Protein AF-A0A7D5YUT7-F1 (afdb_monomer_lite)

Structure (mmCIF, N/CA/C/O backbone):
data_AF-A0A7D5YUT7-F1
#
_entry.id   AF-A0A7D5YUT7-F1
#
loop_
_atom_site.group_PDB
_atom_site.id
_atom_site.type_symbol
_atom_site.label_atom_id
_atom_site.label_alt_id
_atom_site.label_comp_id
_atom_site.label_asym_id
_atom_site.label_entity_id
_atom_site.label_seq_id
_atom_site.pdbx_PDB_ins_code
_atom_site.Cartn_x
_atom_site.Cartn_y
_atom_site.Cartn_z
_atom_site.occupancy
_atom_site.B_iso_or_equiv
_atom_site.auth_seq_id
_atom_site.auth_comp_id
_atom_site.auth_asym_id
_atom_site.auth_atom_id
_atom_site.pdbx_PDB_model_num
ATOM 1 N N . MET A 1 1 ? -16.569 -18.527 5.914 1.00 38.50 1 MET A N 1
ATOM 2 C CA . MET A 1 1 ? -15.263 -18.006 6.367 1.00 38.50 1 MET A CA 1
ATOM 3 C C . MET A 1 1 ? -15.428 -16.494 6.469 1.00 38.50 1 MET A C 1
ATOM 5 O O . MET A 1 1 ? -15.860 -15.906 5.488 1.00 38.50 1 MET A O 1
ATOM 9 N N . GLY A 1 2 ? -15.298 -15.906 7.661 1.00 54.12 2 GLY A N 1
ATOM 10 C CA . GLY A 1 2 ? -15.559 -14.476 7.893 1.00 54.12 2 GLY A CA 1
ATOM 11 C C . GLY A 1 2 ? -14.287 -13.642 7.748 1.00 54.12 2 GLY A C 1
ATOM 12 O O . GLY A 1 2 ? -13.207 -14.132 8.063 1.00 54.12 2 GLY A O 1
ATOM 13 N N . TRP A 1 3 ? -14.412 -12.409 7.263 1.00 53.22 3 TRP A N 1
ATOM 14 C CA . TRP A 1 3 ? -13.295 -11.470 7.130 1.00 53.22 3 TRP A CA 1
ATOM 15 C C . TRP A 1 3 ? -12.885 -10.893 8.495 1.00 53.22 3 TRP A C 1
ATOM 17 O O . TRP A 1 3 ? -13.767 -10.673 9.334 1.00 53.22 3 TRP A O 1
ATOM 27 N N . PRO A 1 4 ? -11.588 -10.613 8.736 1.00 62.06 4 PRO A N 1
ATOM 28 C CA . PRO A 1 4 ? -11.167 -9.897 9.934 1.00 62.06 4 PRO A CA 1
ATOM 29 C C . PRO A 1 4 ? -11.820 -8.511 9.952 1.00 62.06 4 PRO A C 1
ATOM 31 O O . PRO A 1 4 ? -11.606 -7.678 9.074 1.00 62.06 4 PRO A O 1
ATOM 34 N N . THR A 1 5 ? -12.671 -8.274 10.945 1.00 66.06 5 THR A N 1
ATOM 35 C CA . THR A 1 5 ? -13.385 -7.009 11.110 1.00 66.06 5 THR A CA 1
ATOM 36 C C . THR A 1 5 ? -12.521 -5.989 11.836 1.00 66.06 5 THR A C 1
ATOM 38 O O . THR A 1 5 ? -11.823 -6.314 12.799 1.00 66.06 5 THR A O 1
ATOM 41 N N . CYS A 1 6 ? -12.600 -4.732 11.394 1.00 68.38 6 CYS A N 1
ATOM 42 C CA . CYS A 1 6 ? -11.972 -3.611 12.084 1.00 68.38 6 CYS A CA 1
ATOM 43 C C . CYS A 1 6 ? -12.506 -3.517 13.524 1.00 68.38 6 CYS A C 1
ATOM 45 O O . CYS A 1 6 ? -13.715 -3.416 13.752 1.00 68.38 6 CYS A O 1
ATOM 47 N N . LYS A 1 7 ? -11.606 -3.571 14.509 1.00 74.69 7 LYS A N 1
ATOM 48 C CA . LYS A 1 7 ? -11.944 -3.601 15.937 1.00 74.69 7 LYS A CA 1
ATOM 49 C C . LYS A 1 7 ? -11.850 -2.199 16.526 1.00 74.69 7 LYS A C 1
ATOM 51 O O . LYS A 1 7 ? -10.800 -1.560 16.437 1.00 74.69 7 LYS A O 1
ATOM 56 N N . ARG A 1 8 ? -12.922 -1.737 17.181 1.00 72.44 8 ARG A N 1
ATOM 57 C CA . ARG A 1 8 ? -12.898 -0.493 17.970 1.00 72.44 8 ARG A CA 1
ATOM 58 C C . ARG A 1 8 ? -11.862 -0.574 19.090 1.00 72.44 8 ARG A C 1
ATOM 60 O O . ARG A 1 8 ? -11.574 -1.654 19.613 1.00 72.44 8 ARG A O 1
ATOM 67 N N . ASN A 1 9 ? -11.316 0.578 19.466 1.00 65.50 9 ASN A N 1
ATOM 68 C CA . ASN A 1 9 ? -10.295 0.685 20.496 1.00 65.50 9 ASN A CA 1
ATOM 69 C C . ASN A 1 9 ? -10.853 0.264 21.870 1.00 65.50 9 ASN A C 1
ATOM 71 O O . ASN A 1 9 ? -11.533 1.027 22.546 1.00 65.50 9 ASN A O 1
ATOM 75 N N . SER A 1 10 ? -10.560 -0.974 22.270 1.00 63.97 10 SER A N 1
ATOM 76 C CA . SER A 1 10 ? -10.904 -1.563 23.574 1.00 63.97 10 SER A CA 1
ATOM 77 C C . SER A 1 10 ? -9.686 -1.678 24.507 1.00 63.97 10 SER A C 1
ATOM 79 O O . SER A 1 10 ? -9.720 -2.394 25.505 1.00 63.97 10 SER A O 1
ATOM 81 N N . GLY A 1 11 ? -8.568 -1.028 24.158 1.00 60.59 11 GLY A N 1
ATOM 82 C CA . GLY A 1 11 ? -7.303 -1.083 24.901 1.00 60.59 11 GLY A CA 1
ATOM 83 C C . GLY A 1 11 ? -6.444 -2.334 24.658 1.00 60.59 11 GLY A C 1
ATOM 84 O O . GLY A 1 11 ? -5.253 -2.298 24.952 1.00 60.59 11 GLY A O 1
ATOM 85 N N . LYS A 1 12 ? -6.991 -3.416 24.075 1.00 63.84 12 LYS A N 1
ATOM 86 C CA . LYS A 1 12 ? -6.264 -4.689 23.852 1.00 63.84 12 LYS A CA 1
ATOM 87 C C . LYS A 1 12 ? -5.927 -5.014 22.393 1.00 63.84 12 LYS A C 1
ATOM 89 O O . LYS A 1 12 ? -5.068 -5.856 22.156 1.00 63.84 12 LYS A O 1
ATOM 94 N N . THR A 1 13 ? -6.570 -4.377 21.414 1.00 68.19 13 THR A N 1
ATOM 95 C CA . THR A 1 13 ? -6.445 -4.754 19.995 1.00 68.19 13 THR A CA 1
ATOM 96 C C . THR A 1 13 ? -6.023 -3.585 19.115 1.00 68.19 13 THR A C 1
ATOM 98 O O . THR A 1 13 ? -6.607 -2.506 19.189 1.00 68.19 13 THR A O 1
ATOM 101 N N . VAL A 1 14 ? -5.028 -3.823 18.260 1.00 85.56 14 VAL A N 1
ATOM 102 C CA . VAL A 1 14 ? -4.537 -2.886 17.239 1.00 85.56 14 VAL A CA 1
ATOM 103 C C . VAL A 1 14 ? -4.926 -3.434 15.883 1.00 85.56 14 VAL A C 1
ATOM 105 O O . VAL A 1 14 ? -4.625 -4.592 15.603 1.00 85.56 14 VAL A O 1
ATOM 108 N N . ASN A 1 15 ? -5.566 -2.621 15.051 1.00 89.00 15 ASN A N 1
ATOM 109 C CA . ASN A 1 15 ? -5.784 -2.983 13.659 1.00 89.00 15 ASN A CA 1
ATOM 110 C C . ASN A 1 15 ? -4.494 -2.722 12.892 1.00 89.00 15 ASN A C 1
ATOM 112 O O . ASN A 1 15 ? -3.949 -1.622 12.991 1.00 89.00 15 ASN A O 1
ATOM 116 N N . LYS A 1 16 ? -4.003 -3.703 12.135 1.00 93.75 16 LYS A N 1
ATOM 117 C CA . LYS A 1 16 ? -2.797 -3.524 11.327 1.00 93.75 16 LYS A CA 1
ATOM 118 C C . LYS A 1 16 ? -3.125 -3.513 9.846 1.00 93.75 16 LYS A C 1
ATOM 120 O O . LYS A 1 16 ? -3.933 -4.307 9.369 1.00 93.75 16 LYS A O 1
ATOM 125 N N . ILE A 1 17 ? -2.465 -2.626 9.117 1.00 95.06 17 ILE A N 1
ATOM 126 C CA . ILE A 1 17 ? -2.446 -2.625 7.657 1.00 95.06 17 ILE A CA 1
ATOM 127 C C . ILE A 1 17 ? -1.076 -3.111 7.204 1.00 95.06 17 ILE A C 1
ATOM 129 O O . ILE A 1 17 ? -0.049 -2.561 7.603 1.00 95.06 17 ILE A O 1
ATOM 133 N N . LEU A 1 18 ? -1.056 -4.130 6.352 1.00 94.69 18 LEU A N 1
ATOM 134 C CA . LEU A 1 18 ? 0.171 -4.565 5.697 1.00 94.69 18 LEU A CA 1
ATOM 135 C C . LEU A 1 18 ? 0.502 -3.596 4.563 1.00 94.69 18 LEU A C 1
ATOM 137 O O . LEU A 1 18 ? -0.335 -3.331 3.707 1.00 94.69 18 LEU A O 1
ATOM 141 N N . VAL A 1 19 ? 1.723 -3.087 4.528 1.00 94.75 19 VAL A N 1
ATOM 142 C CA . VAL A 1 19 ? 2.206 -2.199 3.473 1.00 94.75 19 VAL A CA 1
ATOM 143 C C . VAL A 1 19 ? 3.232 -2.949 2.652 1.00 94.75 19 VAL A C 1
ATOM 145 O O . VAL A 1 19 ? 4.189 -3.482 3.207 1.00 94.75 19 VAL A O 1
ATOM 148 N N . TYR A 1 20 ? 3.050 -2.977 1.336 1.00 92.44 20 TYR A N 1
ATOM 149 C CA . TYR A 1 20 ? 3.925 -3.705 0.428 1.00 92.44 20 TYR A CA 1
ATOM 150 C C . TYR A 1 20 ? 4.441 -2.795 -0.694 1.00 92.44 20 TYR A C 1
ATOM 152 O O . TYR A 1 20 ? 3.812 -2.694 -1.755 1.00 92.44 20 TYR A O 1
ATOM 160 N N . PRO A 1 21 ? 5.559 -2.082 -0.464 1.00 91.00 21 PRO A N 1
ATOM 161 C CA . PRO A 1 21 ? 6.198 -1.273 -1.485 1.00 91.00 21 PRO A CA 1
ATOM 162 C C . PRO A 1 21 ? 7.043 -2.130 -2.432 1.00 91.00 21 PRO A C 1
ATOM 164 O O . PRO A 1 21 ? 7.619 -3.144 -2.039 1.00 91.00 21 PRO A O 1
ATOM 167 N N . GLY A 1 22 ? 7.162 -1.719 -3.693 1.00 88.25 22 GLY A N 1
ATOM 168 C CA . GLY A 1 22 ? 8.032 -2.425 -4.629 1.00 88.25 22 GLY A CA 1
ATOM 169 C C . GLY A 1 22 ? 7.994 -1.900 -6.056 1.00 88.25 22 GLY A C 1
ATOM 170 O O . GLY A 1 22 ? 7.093 -1.162 -6.449 1.00 88.25 22 GLY A O 1
ATOM 171 N N . SER A 1 23 ? 8.989 -2.307 -6.852 1.00 86.81 23 SER A N 1
ATOM 172 C CA . SER A 1 23 ? 9.031 -1.967 -8.279 1.00 86.81 23 SER A CA 1
ATOM 173 C C . SER A 1 23 ? 7.873 -2.606 -9.037 1.00 86.81 23 SER A C 1
ATOM 175 O O . SER A 1 23 ? 7.234 -1.933 -9.827 1.00 86.81 23 SER A O 1
ATOM 177 N N . PHE A 1 24 ? 7.580 -3.881 -8.760 1.00 85.81 24 PHE 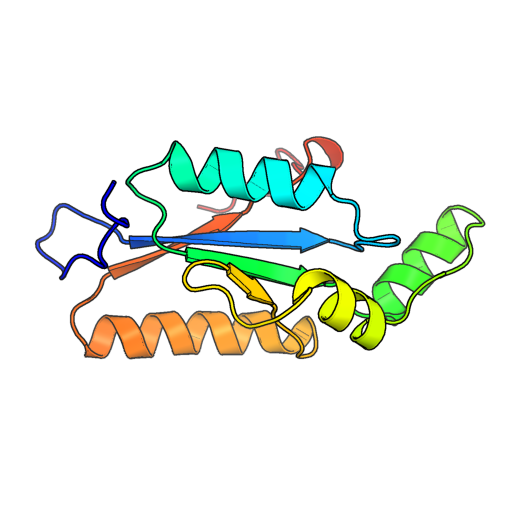A N 1
ATOM 178 C CA . PHE A 1 24 ? 6.562 -4.680 -9.454 1.00 85.81 24 PHE A CA 1
ATOM 179 C C . PHE A 1 24 ? 6.729 -4.650 -10.980 1.00 85.81 24 PHE A C 1
ATOM 181 O O . PHE A 1 24 ? 5.750 -4.488 -11.693 1.00 85.81 24 PHE A O 1
ATOM 188 N N . ASP A 1 25 ? 7.956 -4.793 -11.481 1.00 78.88 25 ASP A N 1
ATOM 189 C CA . ASP A 1 25 ? 8.265 -4.747 -12.915 1.00 78.88 25 ASP A CA 1
ATOM 190 C C . ASP A 1 25 ? 8.893 -6.085 -13.368 1.00 78.88 25 ASP A C 1
ATOM 192 O O . ASP A 1 25 ? 10.097 -6.267 -13.183 1.00 78.88 25 ASP A O 1
ATOM 196 N N . PRO A 1 26 ? 8.101 -7.067 -13.859 1.00 69.56 26 PRO A N 1
ATOM 197 C CA . PRO A 1 26 ? 6.638 -7.074 -13.943 1.00 69.56 26 PRO A CA 1
ATOM 198 C C . PRO A 1 26 ? 5.942 -7.438 -12.611 1.00 69.56 26 PRO A C 1
ATOM 200 O O . PRO A 1 26 ? 6.521 -8.122 -11.750 1.00 69.56 26 PRO A O 1
ATOM 203 N N . PRO A 1 27 ? 4.663 -7.056 -12.434 1.00 69.12 27 PRO A N 1
ATOM 204 C CA . PRO A 1 27 ? 3.846 -7.531 -11.325 1.00 69.12 27 PRO A CA 1
ATOM 205 C C . PRO A 1 27 ? 3.479 -8.991 -11.605 1.00 69.12 27 PRO A C 1
ATOM 207 O O . PRO A 1 27 ? 2.763 -9.281 -12.560 1.00 69.12 27 PRO A O 1
ATOM 210 N N . HIS A 1 28 ? 3.990 -9.929 -10.807 1.00 69.81 28 HIS A N 1
ATOM 211 C CA . HIS A 1 28 ? 3.759 -11.363 -11.015 1.00 69.81 28 HIS A CA 1
ATOM 212 C C . HIS A 1 28 ? 2.819 -11.967 -9.963 1.00 69.81 28 HIS A C 1
ATOM 214 O O . HIS A 1 28 ? 2.815 -11.541 -8.806 1.00 69.81 28 HIS A O 1
ATOM 220 N N . ARG A 1 29 ? 2.064 -13.006 -10.361 1.00 75.31 29 ARG A N 1
ATOM 221 C CA . ARG A 1 29 ? 1.055 -13.700 -9.529 1.00 75.31 29 ARG A CA 1
ATOM 222 C C . ARG A 1 29 ? 1.582 -14.172 -8.173 1.00 75.31 29 ARG A C 1
ATOM 224 O O . ARG A 1 29 ? 0.873 -14.027 -7.184 1.00 75.31 29 ARG A O 1
ATOM 231 N N . GLY A 1 30 ? 2.840 -14.609 -8.102 1.00 79.75 30 GLY A N 1
ATOM 232 C CA . GLY A 1 30 ? 3.457 -15.037 -6.841 1.00 79.75 30 GLY A CA 1
ATOM 233 C C . GLY A 1 30 ? 3.444 -13.965 -5.740 1.00 79.75 30 GLY A C 1
ATOM 234 O O . GLY A 1 30 ? 3.328 -14.291 -4.564 1.00 79.75 30 GLY A O 1
ATOM 235 N N . ARG A 1 31 ? 3.473 -12.669 -6.090 1.00 84.19 31 ARG A N 1
ATOM 236 C CA . ARG A 1 31 ? 3.350 -11.589 -5.094 1.00 84.19 31 ARG A CA 1
ATOM 237 C C . ARG A 1 31 ? 1.936 -11.474 -4.535 1.00 84.19 31 ARG A C 1
ATOM 239 O O . ARG A 1 31 ? 1.774 -11.221 -3.347 1.00 84.19 31 ARG A O 1
ATOM 246 N N . LEU A 1 32 ? 0.920 -11.663 -5.375 1.00 86.38 32 LEU A N 1
ATOM 247 C CA . LEU A 1 32 ? -0.473 -11.668 -4.935 1.00 86.38 32 LEU A CA 1
ATOM 248 C C . LEU A 1 32 ? -0.763 -12.888 -4.053 1.00 86.38 32 LEU A C 1
ATOM 250 O O . LEU A 1 32 ? -1.422 -12.750 -3.026 1.00 86.38 32 LEU A O 1
ATOM 254 N N . GLU A 1 33 ? -0.230 -14.055 -4.412 1.00 86.62 33 GLU A N 1
ATOM 255 C CA . GLU A 1 33 ? -0.324 -15.277 -3.603 1.00 86.62 33 GLU A CA 1
ATOM 256 C C . GLU A 1 33 ? 0.334 -15.094 -2.231 1.00 86.62 33 GLU A C 1
ATOM 258 O O . GLU A 1 33 ? -0.269 -15.446 -1.219 1.00 86.62 33 GLU A O 1
ATOM 263 N N . LEU A 1 34 ? 1.509 -14.453 -2.172 1.00 87.75 34 LEU A N 1
ATOM 264 C CA . LEU A 1 34 ? 2.164 -14.098 -0.911 1.00 87.75 34 LEU A CA 1
ATOM 265 C C . LEU A 1 34 ? 1.287 -13.182 -0.046 1.00 87.75 34 LEU A C 1
ATOM 267 O O . LEU A 1 34 ? 1.092 -13.464 1.134 1.00 87.75 34 LEU A O 1
ATOM 271 N N . LEU A 1 35 ? 0.744 -12.100 -0.614 1.00 89.94 35 LEU A N 1
ATOM 272 C CA . LEU A 1 35 ? -0.135 -11.189 0.128 1.00 89.94 35 LEU A CA 1
ATOM 273 C C . LEU A 1 35 ? -1.396 -11.894 0.625 1.00 89.94 35 LEU A C 1
ATOM 275 O O . LEU A 1 35 ? -1.784 -11.704 1.772 1.00 89.94 35 LEU A O 1
ATOM 279 N N . THR A 1 36 ? -1.996 -12.731 -0.221 1.00 89.62 36 THR A N 1
ATOM 280 C CA . THR A 1 36 ? -3.176 -13.538 0.111 1.00 89.62 36 THR A CA 1
ATOM 281 C C . THR A 1 36 ? -2.859 -14.481 1.269 1.00 89.62 36 THR A C 1
ATOM 283 O O . THR A 1 36 ? -3.599 -14.537 2.248 1.00 89.62 36 THR A O 1
ATOM 286 N N . HIS A 1 37 ? -1.719 -15.171 1.207 1.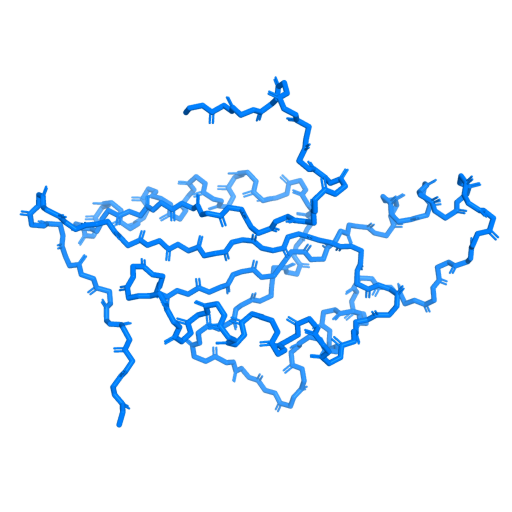00 89.44 37 HIS A N 1
ATOM 287 C CA . HIS A 1 37 ? -1.262 -16.048 2.276 1.00 89.44 37 HIS A CA 1
ATOM 288 C C . HIS A 1 37 ? -1.062 -15.279 3.588 1.00 89.44 37 HIS A C 1
ATOM 290 O O . HIS A 1 37 ? -1.652 -15.651 4.598 1.00 89.44 37 HIS A O 1
ATOM 296 N N . VAL A 1 38 ? -0.296 -14.182 3.578 1.00 88.38 38 VAL A N 1
ATOM 297 C CA . VAL A 1 38 ? -0.029 -13.377 4.784 1.00 88.38 38 VAL A CA 1
ATOM 298 C C . VAL A 1 38 ? -1.322 -12.826 5.384 1.00 88.38 38 VAL A C 1
ATOM 300 O O . VAL A 1 38 ? -1.500 -12.893 6.597 1.00 88.38 38 VAL A O 1
ATOM 303 N N . PHE A 1 39 ? -2.223 -12.310 4.548 1.00 89.31 39 PHE A N 1
ATOM 304 C CA . PHE A 1 39 ? -3.493 -11.740 4.986 1.00 89.31 39 PHE A CA 1
ATOM 305 C C . PHE A 1 39 ? -4.395 -12.788 5.652 1.00 89.31 39 PHE A C 1
ATOM 307 O O . PHE A 1 39 ? -4.908 -12.556 6.741 1.00 89.31 39 PHE A O 1
ATOM 314 N N . HIS A 1 40 ? -4.543 -13.971 5.049 1.00 87.56 40 HIS A N 1
ATOM 315 C CA . HIS A 1 40 ? -5.422 -15.014 5.587 1.00 87.56 40 HIS A CA 1
ATOM 316 C C . HIS A 1 40 ? -4.851 -15.781 6.788 1.00 87.56 40 HIS A C 1
ATOM 318 O O . HIS A 1 40 ? -5.606 -16.483 7.453 1.00 87.56 40 HIS A O 1
ATOM 324 N N . HIS A 1 41 ? -3.554 -15.657 7.080 1.00 87.44 41 HIS A N 1
ATOM 325 C CA . HIS A 1 41 ? -2.909 -16.334 8.215 1.00 87.44 41 HIS A CA 1
ATOM 326 C C . HIS A 1 41 ? -2.597 -15.392 9.388 1.00 87.44 41 HIS A C 1
ATOM 328 O O . HIS A 1 41 ? -1.962 -15.809 10.357 1.00 87.44 41 HIS A O 1
ATOM 334 N N . ARG A 1 42 ? -3.019 -14.121 9.320 1.00 85.12 42 ARG A N 1
ATOM 335 C CA . ARG A 1 42 ? -2.798 -13.131 10.380 1.00 85.12 42 ARG A CA 1
ATOM 336 C C . ARG A 1 42 ? -4.075 -12.395 10.756 1.00 85.12 42 ARG A C 1
ATOM 338 O O . ARG A 1 42 ? -4.466 -11.432 10.108 1.00 85.12 42 ARG A O 1
ATOM 345 N N . ASP A 1 43 ? -4.637 -12.770 11.899 1.00 82.25 43 ASP A N 1
ATOM 346 C CA . ASP A 1 43 ? -5.879 -12.191 12.430 1.00 82.25 43 ASP A CA 1
ATOM 347 C C . ASP A 1 43 ? -5.753 -10.725 12.889 1.00 82.25 43 ASP A C 1
ATOM 349 O O . ASP A 1 43 ? -6.753 -10.080 13.218 1.00 82.25 43 ASP A O 1
ATOM 353 N N . ASP A 1 44 ? -4.527 -10.199 12.977 1.00 84.38 44 ASP A N 1
ATOM 354 C CA . ASP A 1 44 ? -4.251 -8.808 13.335 1.00 84.38 44 ASP A CA 1
ATOM 355 C C . ASP A 1 44 ? -4.146 -7.869 12.122 1.00 84.38 44 ASP A C 1
ATOM 357 O O . ASP A 1 44 ? -4.146 -6.648 12.306 1.00 84.38 44 ASP A O 1
ATOM 361 N N . ILE A 1 45 ? -4.096 -8.411 10.898 1.00 91.00 45 ILE A N 1
ATOM 362 C CA . ILE A 1 45 ? -4.076 -7.641 9.650 1.00 91.00 45 ILE A CA 1
ATOM 363 C C . ILE A 1 45 ? -5.501 -7.518 9.106 1.00 91.00 45 ILE A C 1
ATOM 365 O O . ILE A 1 45 ? -6.164 -8.512 8.835 1.00 91.00 45 ILE A O 1
ATOM 369 N N . ILE A 1 46 ? -5.962 -6.281 8.912 1.00 92.44 46 ILE 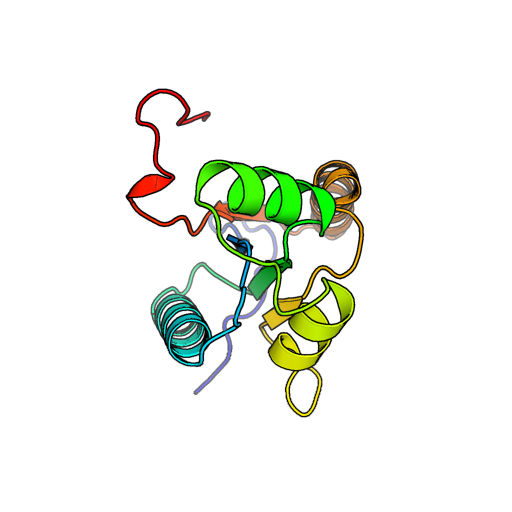A N 1
ATOM 370 C CA . ILE A 1 46 ? -7.325 -5.986 8.437 1.00 92.44 46 ILE A CA 1
ATOM 371 C C . ILE A 1 46 ? -7.380 -5.541 6.974 1.00 92.44 46 ILE A C 1
ATOM 373 O O . ILE A 1 46 ? -8.437 -5.608 6.357 1.00 92.44 46 ILE A O 1
ATOM 377 N N . ALA A 1 47 ? -6.254 -5.093 6.411 1.00 93.75 47 ALA A N 1
ATOM 378 C CA . ALA A 1 47 ? -6.139 -4.725 5.004 1.00 93.75 47 ALA A CA 1
ATOM 379 C C . ALA A 1 47 ? -4.676 -4.735 4.539 1.00 93.75 47 ALA A C 1
ATOM 381 O O . ALA A 1 47 ? -3.739 -4.758 5.346 1.00 93.75 47 ALA A O 1
ATOM 382 N N . VAL A 1 48 ? -4.489 -4.659 3.226 1.00 94.19 48 VAL A N 1
ATOM 383 C CA . VAL A 1 48 ? -3.197 -4.562 2.551 1.00 94.19 48 VAL A CA 1
ATOM 384 C C . VAL A 1 48 ? -3.172 -3.335 1.644 1.00 94.19 48 VAL A C 1
ATOM 386 O O . VAL A 1 48 ? -4.110 -3.098 0.889 1.00 94.19 48 VAL A O 1
ATOM 389 N N . ILE A 1 49 ? -2.078 -2.576 1.680 1.00 94.94 49 ILE A N 1
ATOM 390 C CA . ILE A 1 49 ? -1.795 -1.474 0.758 1.00 94.94 49 ILE A CA 1
ATOM 391 C C . ILE A 1 49 ? -0.544 -1.813 -0.049 1.00 94.94 49 ILE A C 1
ATOM 393 O O . ILE A 1 49 ? 0.567 -1.860 0.481 1.00 94.94 49 ILE A O 1
ATOM 397 N N . VAL A 1 50 ? -0.718 -2.013 -1.350 1.00 93.31 50 VAL A N 1
ATOM 398 C CA . VAL A 1 50 ? 0.378 -2.144 -2.312 1.00 93.31 50 VAL A CA 1
ATOM 399 C C . VAL A 1 50 ? 0.819 -0.752 -2.747 1.00 93.31 50 VAL A C 1
ATOM 401 O O . VAL A 1 50 ? -0.015 0.061 -3.144 1.00 93.31 50 VAL A O 1
ATOM 404 N N . ILE A 1 51 ? 2.125 -0.481 -2.713 1.00 93.25 51 ILE A N 1
ATOM 405 C CA . ILE A 1 51 ? 2.699 0.816 -3.100 1.00 93.25 51 ILE A CA 1
ATOM 406 C C . ILE A 1 51 ? 3.691 0.614 -4.251 1.00 93.25 51 ILE A C 1
ATOM 408 O O . ILE A 1 51 ? 4.877 0.365 -4.015 1.00 93.25 51 ILE A O 1
ATOM 412 N N . PRO A 1 52 ? 3.244 0.702 -5.516 1.00 92.38 52 PRO A N 1
ATOM 413 C CA . PRO A 1 52 ? 4.163 0.728 -6.642 1.00 92.38 52 PRO A CA 1
ATOM 414 C C . PRO A 1 52 ? 5.090 1.947 -6.556 1.00 92.38 52 PRO A C 1
ATOM 416 O O . PRO A 1 52 ? 4.616 3.078 -6.413 1.00 92.38 52 PRO A O 1
ATOM 419 N N . LEU A 1 53 ? 6.402 1.712 -6.656 1.00 91.19 53 LEU A N 1
ATOM 420 C CA . LEU A 1 53 ? 7.411 2.778 -6.721 1.00 91.19 53 LEU A CA 1
ATOM 421 C C . LEU A 1 53 ? 7.187 3.679 -7.940 1.00 91.19 53 LEU A C 1
ATOM 423 O O . LEU A 1 53 ? 6.586 3.238 -8.925 1.00 91.19 53 LEU A O 1
ATOM 427 N N . ASP A 1 54 ? 7.655 4.925 -7.868 1.00 93.31 54 ASP A N 1
ATOM 428 C CA . ASP A 1 54 ? 7.543 5.870 -8.977 1.00 93.31 54 ASP A CA 1
ATOM 429 C C . ASP A 1 54 ? 8.484 5.463 -10.124 1.00 93.31 54 ASP A C 1
ATOM 431 O O . ASP A 1 54 ? 9.488 4.773 -9.929 1.00 93.31 54 ASP A O 1
ATOM 435 N N . ASP A 1 55 ? 8.145 5.849 -11.356 1.00 93.12 55 ASP A N 1
ATOM 436 C CA . ASP A 1 55 ? 8.903 5.404 -12.532 1.00 93.12 55 ASP A CA 1
ATOM 437 C C . ASP A 1 55 ? 10.353 5.894 -12.515 1.00 93.12 55 ASP A C 1
ATOM 439 O O . ASP A 1 55 ? 11.236 5.192 -13.003 1.00 93.12 55 ASP A O 1
ATOM 443 N N . ASP A 1 56 ? 10.625 7.046 -11.904 1.00 90.75 56 ASP A N 1
ATOM 444 C CA . ASP A 1 56 ? 11.983 7.576 -11.765 1.00 90.75 56 ASP A CA 1
ATOM 445 C C . ASP A 1 56 ? 12.839 6.773 -10.773 1.00 90.75 56 ASP A C 1
ATOM 447 O O . ASP A 1 56 ? 14.028 6.551 -11.030 1.00 90.75 56 ASP A O 1
ATOM 451 N N . ASP A 1 57 ? 12.236 6.238 -9.706 1.00 87.06 57 ASP A N 1
ATOM 452 C CA . ASP A 1 57 ? 12.921 5.338 -8.768 1.00 87.06 57 ASP A CA 1
ATOM 453 C C . ASP A 1 57 ? 13.337 4.047 -9.478 1.00 87.06 57 ASP A C 1
ATOM 455 O O . ASP A 1 57 ? 14.470 3.570 -9.352 1.00 87.06 57 ASP A O 1
ATOM 459 N N . ILE A 1 58 ? 12.428 3.489 -10.283 1.00 87.38 58 ILE A N 1
ATOM 460 C CA . ILE A 1 58 ? 12.700 2.258 -11.025 1.00 87.38 58 ILE A CA 1
ATOM 461 C C . ILE A 1 58 ? 13.707 2.518 -12.141 1.00 87.38 58 ILE A C 1
ATOM 463 O O . ILE A 1 58 ? 14.639 1.736 -12.286 1.00 87.38 58 ILE A O 1
ATOM 467 N N . ARG A 1 59 ? 13.607 3.630 -12.880 1.00 88.12 59 ARG A N 1
ATOM 468 C CA . ARG A 1 59 ? 14.613 4.011 -13.889 1.00 88.12 59 ARG A CA 1
ATOM 469 C C . ARG A 1 59 ? 16.003 4.131 -13.277 1.00 88.12 59 ARG A C 1
ATOM 471 O O . ARG A 1 59 ? 16.968 3.678 -13.889 1.00 88.12 59 ARG A O 1
ATOM 478 N N . THR A 1 60 ? 16.115 4.711 -12.085 1.00 84.62 60 THR A N 1
ATOM 479 C CA . THR A 1 60 ? 17.390 4.819 -11.364 1.00 84.62 60 THR A CA 1
ATOM 480 C C . THR A 1 60 ? 17.945 3.435 -11.027 1.00 84.62 60 THR A C 1
ATOM 482 O O . THR A 1 60 ? 19.116 3.164 -11.291 1.00 84.62 60 THR A O 1
ATOM 485 N N . LYS A 1 61 ? 17.092 2.523 -10.542 1.00 78.38 61 LYS A N 1
ATOM 486 C CA . LYS A 1 61 ? 17.464 1.126 -10.278 1.00 78.38 61 LYS A CA 1
ATOM 487 C C . LYS A 1 61 ? 17.876 0.375 -11.552 1.00 78.38 61 LYS A C 1
ATOM 489 O O . LYS A 1 61 ? 18.919 -0.265 -11.565 1.00 78.38 61 LYS A O 1
ATOM 494 N N . CYS A 1 62 ? 17.096 0.493 -12.622 1.00 83.00 62 CYS A N 1
ATOM 495 C CA . CYS A 1 62 ? 17.349 -0.124 -13.923 1.00 83.00 62 CYS A CA 1
ATOM 496 C C . CYS A 1 62 ? 18.670 0.351 -14.541 1.00 83.00 62 CYS A C 1
ATOM 498 O O . CYS A 1 62 ? 19.438 -0.456 -15.050 1.00 83.00 62 CYS A O 1
ATOM 500 N N . ARG A 1 63 ? 18.994 1.648 -14.436 1.00 80.94 63 ARG A N 1
ATOM 501 C CA . ARG A 1 63 ? 20.298 2.180 -14.871 1.00 80.94 63 ARG A CA 1
ATOM 502 C C . ARG A 1 63 ? 21.467 1.528 -14.136 1.00 80.94 63 ARG A C 1
ATOM 504 O O . ARG A 1 63 ? 22.504 1.313 -14.751 1.00 80.94 63 ARG A O 1
ATOM 511 N N . ALA A 1 64 ? 21.304 1.213 -12.851 1.00 75.69 64 ALA A N 1
ATOM 512 C CA . ALA A 1 64 ? 22.342 0.551 -12.065 1.00 75.69 64 ALA A CA 1
ATOM 513 C C . ALA A 1 64 ? 22.543 -0.925 -12.456 1.00 75.69 64 ALA A C 1
ATOM 515 O O . ALA A 1 64 ? 23.646 -1.441 -12.294 1.00 75.69 64 ALA A O 1
ATOM 516 N N . THR A 1 65 ? 21.509 -1.599 -12.972 1.00 78.12 65 THR A N 1
ATOM 517 C CA . THR A 1 65 ? 21.558 -3.025 -13.347 1.00 78.12 65 THR A CA 1
ATOM 518 C C . THR A 1 65 ? 21.695 -3.274 -14.852 1.00 78.12 65 THR A C 1
ATOM 520 O O . THR A 1 65 ? 21.969 -4.399 -15.255 1.00 78.12 65 THR A O 1
ATOM 523 N N . GLY A 1 66 ? 21.537 -2.244 -15.688 1.00 78.75 66 GLY A N 1
ATOM 524 C CA . GLY A 1 66 ? 21.489 -2.372 -17.150 1.00 78.75 66 GLY A CA 1
ATOM 525 C C . GLY A 1 66 ? 20.123 -2.813 -17.692 1.00 78.75 66 GLY A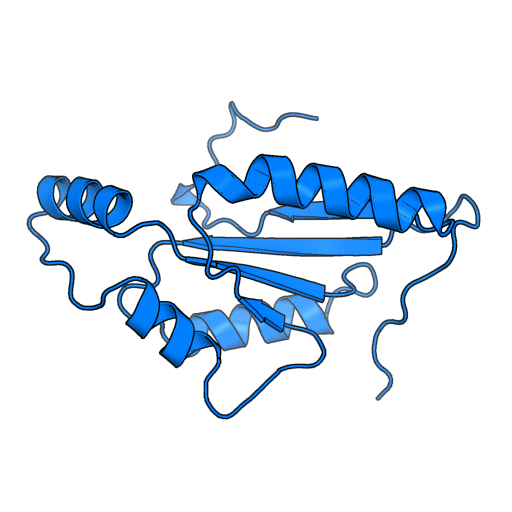 C 1
ATOM 526 O O . GLY A 1 66 ? 19.979 -3.008 -18.900 1.00 78.75 66 GLY A O 1
ATOM 527 N N . ASP A 1 67 ? 19.117 -2.940 -16.823 1.00 79.25 67 ASP A N 1
ATOM 528 C CA . ASP A 1 67 ? 17.762 -3.329 -17.202 1.00 79.25 67 ASP A CA 1
ATOM 529 C C . ASP A 1 67 ? 16.999 -2.171 -17.856 1.00 79.25 67 ASP A C 1
ATOM 531 O 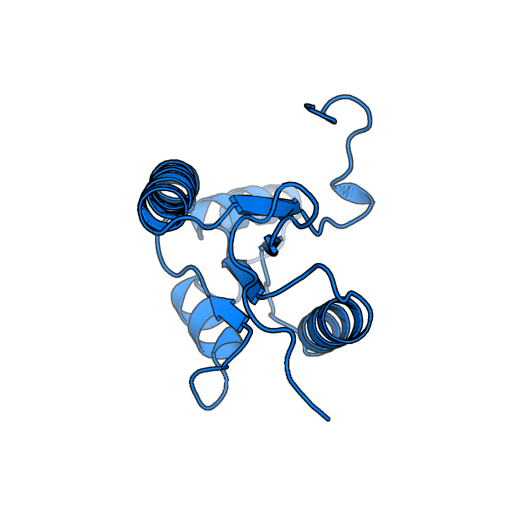O . ASP A 1 67 ? 17.324 -0.991 -17.698 1.00 79.25 67 ASP A O 1
ATOM 535 N N . LYS A 1 68 ? 15.929 -2.502 -18.580 1.00 78.06 68 LYS A N 1
ATOM 536 C CA . LYS A 1 68 ? 14.974 -1.520 -19.103 1.00 78.06 68 LYS A CA 1
ATOM 537 C C . LYS A 1 68 ? 13.684 -1.600 -18.300 1.00 78.06 68 LYS A C 1
ATOM 539 O O . LYS A 1 68 ? 13.206 -2.696 -18.031 1.00 78.06 68 LYS A O 1
ATOM 544 N N . LEU A 1 69 ? 13.116 -0.440 -17.977 1.00 77.94 69 LEU A N 1
ATOM 545 C CA . LEU A 1 69 ? 11.761 -0.353 -17.434 1.00 77.94 69 LEU A CA 1
ATOM 546 C C . LEU A 1 69 ? 10.782 -0.930 -18.464 1.00 77.94 69 LEU A C 1
ATOM 548 O O . LEU A 1 69 ? 10.760 -0.450 -19.601 1.00 77.94 69 LEU A O 1
ATOM 552 N N . LEU A 1 70 ? 9.996 -1.935 -18.076 1.00 80.25 70 LEU A N 1
ATOM 553 C CA . LEU A 1 70 ? 9.036 -2.576 -18.980 1.00 80.25 70 LEU A CA 1
ATOM 554 C C . LEU A 1 70 ? 7.639 -1.969 -18.858 1.00 80.25 70 LEU A C 1
ATOM 556 O O . LEU A 1 70 ? 6.983 -1.754 -19.874 1.00 80.25 70 LEU A O 1
ATOM 560 N N . PHE A 1 71 ? 7.206 -1.666 -17.635 1.00 88.44 71 PHE A N 1
ATOM 561 C CA . PHE A 1 71 ? 5.886 -1.102 -17.356 1.00 88.44 71 PHE A CA 1
ATOM 562 C C . PHE A 1 71 ? 6.002 0.241 -16.642 1.00 88.44 71 PHE A C 1
ATOM 564 O O . PHE A 1 71 ? 6.827 0.390 -15.748 1.00 88.44 71 PHE A O 1
ATOM 571 N N . THR A 1 72 ? 5.137 1.197 -16.970 1.00 92.06 72 THR A N 1
ATOM 572 C CA . THR A 1 72 ? 4.916 2.445 -16.216 1.00 92.06 72 THR A CA 1
ATOM 573 C C . THR A 1 72 ? 4.153 2.186 -14.918 1.00 92.06 72 THR A C 1
ATOM 575 O O . THR A 1 72 ? 3.474 1.166 -14.766 1.00 92.06 72 THR A O 1
ATOM 578 N N . LYS A 1 73 ? 4.192 3.125 -13.965 1.00 92.62 73 LYS A N 1
ATOM 579 C CA . LYS A 1 73 ? 3.462 2.998 -12.693 1.00 92.62 73 LYS A CA 1
ATOM 580 C C . LYS A 1 73 ? 1.978 2.771 -12.920 1.00 92.62 73 LYS A C 1
ATOM 582 O O . LYS A 1 73 ? 1.379 1.923 -12.263 1.00 92.62 73 LYS A O 1
ATOM 587 N N . GLN A 1 74 ? 1.403 3.488 -13.877 1.00 92.19 74 GLN A N 1
ATOM 588 C CA . GLN A 1 74 ? -0.010 3.376 -14.206 1.00 92.19 74 GLN A CA 1
ATOM 589 C C . GLN A 1 74 ? -0.366 1.975 -14.726 1.00 92.19 74 GLN A C 1
ATOM 591 O O . GLN A 1 74 ? -1.379 1.404 -14.317 1.00 92.19 74 GLN A O 1
ATOM 596 N N . GLU A 1 75 ? 0.486 1.377 -15.560 1.00 92.06 75 GLU A N 1
ATOM 597 C CA . GLU A 1 75 ? 0.308 -0.000 -16.030 1.00 92.06 75 GLU A CA 1
ATOM 598 C C . GLU A 1 75 ? 0.455 -1.008 -14.888 1.00 92.06 75 GLU A C 1
ATOM 600 O O . GLU A 1 75 ? -0.394 -1.887 -14.735 1.00 92.06 75 GLU A O 1
ATOM 605 N N . ARG A 1 76 ? 1.463 -0.841 -14.021 1.00 91.94 76 ARG A N 1
ATOM 606 C CA . ARG A 1 76 ? 1.649 -1.696 -12.837 1.00 91.94 76 ARG A CA 1
ATOM 607 C C . ARG A 1 76 ? 0.451 -1.627 -11.889 1.00 91.94 76 ARG A C 1
ATOM 609 O O . ARG A 1 76 ? -0.002 -2.663 -11.407 1.00 91.94 76 ARG A O 1
ATOM 616 N N . VAL A 1 77 ? -0.104 -0.434 -11.655 1.00 92.00 77 VAL A N 1
ATOM 617 C CA . VAL A 1 77 ? -1.337 -0.232 -10.872 1.00 92.00 77 VAL A CA 1
ATOM 618 C C . VAL A 1 77 ? -2.515 -0.960 -11.516 1.00 92.00 77 VAL A C 1
ATOM 620 O O . VAL A 1 77 ? -3.259 -1.650 -10.821 1.00 92.00 77 VAL A O 1
ATOM 623 N N . LYS A 1 78 ? -2.687 -0.835 -12.838 1.00 90.81 78 LYS A N 1
ATOM 624 C CA . LYS A 1 78 ? -3.770 -1.503 -13.573 1.00 90.81 78 LYS A CA 1
ATOM 625 C C . LYS A 1 78 ? -3.675 -3.024 -13.456 1.00 90.81 78 LYS A C 1
ATOM 627 O O . LYS A 1 78 ? -4.687 -3.671 -13.213 1.00 90.81 78 LYS A O 1
ATOM 632 N N . ILE A 1 79 ? -2.471 -3.581 -13.568 1.00 89.06 79 ILE A N 1
ATOM 633 C CA . ILE A 1 79 ? -2.232 -5.019 -13.396 1.00 89.06 79 ILE A CA 1
ATOM 634 C C . ILE A 1 79 ? -2.566 -5.455 -11.963 1.00 89.06 79 ILE A C 1
ATOM 636 O O . ILE A 1 79 ? -3.255 -6.456 -11.785 1.00 89.06 79 ILE A O 1
ATOM 640 N N . TRP A 1 80 ? -2.146 -4.693 -10.947 1.00 88.50 80 TRP A N 1
ATOM 641 C CA . TRP A 1 80 ? -2.459 -4.993 -9.544 1.00 88.50 80 TRP A CA 1
ATOM 642 C C . TRP A 1 80 ? -3.954 -4.945 -9.223 1.00 88.50 80 TRP A C 1
ATOM 644 O O . TRP A 1 80 ? -4.435 -5.759 -8.440 1.00 88.50 80 TRP A O 1
ATOM 654 N N . ARG A 1 81 ? -4.696 -4.015 -9.833 1.00 88.88 81 ARG A N 1
ATOM 655 C CA . ARG A 1 81 ? -6.160 -3.947 -9.706 1.00 88.88 81 ARG A CA 1
ATOM 656 C C . ARG A 1 81 ? -6.866 -5.103 -10.420 1.00 88.88 81 ARG A C 1
ATOM 658 O O . ARG A 1 81 ? -8.021 -5.379 -10.122 1.00 88.88 81 ARG A O 1
ATOM 665 N N . GLY A 1 82 ? -6.195 -5.787 -11.347 1.00 83.81 82 GLY A N 1
ATOM 666 C CA . GLY A 1 82 ? -6.753 -6.932 -12.058 1.00 83.81 82 GLY A CA 1
ATOM 667 C C . GLY A 1 82 ? -8.116 -6.617 -12.684 1.00 83.81 82 GLY A C 1
ATOM 668 O O . GLY A 1 82 ? -8.247 -5.680 -13.471 1.00 83.81 82 GLY A O 1
ATOM 669 N N . HIS A 1 83 ? -9.130 -7.410 -12.326 1.00 64.69 83 HIS A N 1
ATOM 670 C CA . HIS A 1 83 ? -10.488 -7.317 -12.873 1.00 64.69 83 HIS A CA 1
ATOM 671 C C . HIS A 1 83 ? -11.450 -6.424 -12.069 1.00 64.69 83 HIS A C 1
ATOM 673 O O . HIS A 1 83 ? -12.615 -6.322 -12.450 1.00 64.69 83 HIS A O 1
ATOM 679 N N . GLY A 1 84 ? -11.018 -5.782 -10.978 1.00 65.88 84 GLY A N 1
ATOM 680 C CA . GLY A 1 84 ? -11.923 -4.973 -10.160 1.00 65.88 84 GLY A CA 1
ATOM 681 C C . GLY A 1 84 ? -11.410 -4.674 -8.749 1.00 65.88 84 GLY A C 1
ATOM 682 O O . GLY A 1 84 ? -10.312 -5.087 -8.382 1.00 65.88 84 GLY A O 1
ATOM 683 N N . PRO A 1 85 ? -12.185 -3.925 -7.949 1.00 72.31 85 PRO A N 1
ATOM 684 C CA . PRO A 1 85 ? -11.827 -3.628 -6.565 1.00 72.31 85 PRO A CA 1
ATOM 685 C C . PRO A 1 85 ? -11.714 -4.909 -5.722 1.00 72.31 85 PRO A C 1
ATOM 687 O O . PRO A 1 85 ? -12.414 -5.889 -5.969 1.00 72.31 85 PRO A O 1
ATOM 690 N N . SER A 1 86 ? -10.837 -4.880 -4.717 1.00 84.19 86 SER A N 1
ATOM 691 C CA . SER A 1 86 ? -10.708 -5.922 -3.695 1.00 84.19 86 SER A CA 1
ATOM 692 C C . SER A 1 86 ? -11.149 -5.367 -2.343 1.00 84.19 86 SER A C 1
ATOM 694 O O . SER A 1 86 ? -10.830 -4.224 -2.016 1.00 84.19 86 SER A O 1
ATOM 696 N N . ASP A 1 87 ? -11.838 -6.186 -1.550 1.00 86.25 87 ASP A N 1
ATOM 697 C CA . ASP A 1 87 ? -12.340 -5.801 -0.223 1.00 86.25 87 ASP A CA 1
ATOM 698 C C . ASP A 1 87 ? -11.221 -5.636 0.817 1.00 86.25 87 ASP A C 1
ATOM 700 O O . ASP A 1 87 ? -11.401 -4.972 1.835 1.00 86.25 87 ASP A O 1
ATOM 704 N N . TRP A 1 88 ? -10.056 -6.241 0.574 1.00 89.56 88 TRP A N 1
ATOM 705 C CA . TRP A 1 88 ? -8.946 -6.291 1.531 1.00 89.56 88 TRP A CA 1
ATOM 706 C C . TRP A 1 88 ? -7.634 -5.728 0.982 1.00 89.56 88 TRP A C 1
ATOM 708 O O . TRP A 1 88 ? -6.710 -5.476 1.756 1.00 89.56 88 TRP A O 1
ATOM 718 N N . LEU A 1 89 ? -7.528 -5.530 -0.336 1.00 92.25 89 LEU A N 1
ATOM 719 C CA . LEU A 1 89 ? -6.316 -5.055 -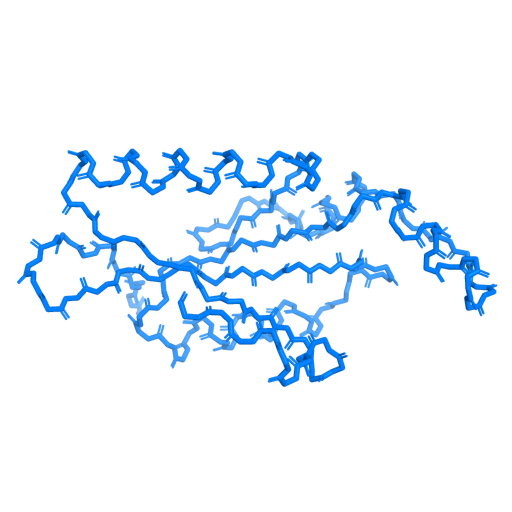1.001 1.00 92.25 89 LEU A CA 1
ATOM 720 C C . LEU A 1 89 ? -6.575 -3.724 -1.701 1.00 92.25 89 LEU A C 1
ATOM 722 O O . LEU A 1 89 ? -7.419 -3.618 -2.588 1.00 92.25 89 LEU A O 1
ATOM 726 N N . TRP A 1 90 ? -5.767 -2.727 -1.362 1.00 94.00 90 TRP A N 1
ATOM 727 C CA . TRP A 1 90 ? -5.767 -1.422 -2.001 1.00 94.00 90 TRP A CA 1
ATOM 728 C C . TRP A 1 90 ? -4.426 -1.136 -2.678 1.00 94.00 90 TRP A C 1
ATOM 730 O O . TRP A 1 90 ? -3.369 -1.541 -2.199 1.00 94.00 90 TRP A O 1
ATOM 740 N N . VAL A 1 91 ? -4.465 -0.432 -3.808 1.00 93.19 91 VAL A N 1
ATOM 741 C CA . VAL A 1 91 ? -3.270 -0.048 -4.570 1.00 93.19 91 VAL A CA 1
ATOM 742 C C . VAL A 1 91 ? -3.121 1.464 -4.495 1.00 93.19 91 VAL A C 1
ATOM 744 O O . VAL A 1 91 ? -3.976 2.190 -5.008 1.00 93.19 91 VAL A O 1
ATOM 747 N N . PHE A 1 92 ? -2.034 1.923 -3.877 1.00 94.69 92 PHE A N 1
ATOM 748 C CA . PHE A 1 92 ? -1.698 3.335 -3.749 1.00 94.69 92 PHE A CA 1
ATOM 749 C C . PHE A 1 92 ? -1.146 3.863 -5.078 1.00 94.69 92 PHE A C 1
ATOM 751 O O . PHE A 1 92 ? 0.005 3.616 -5.439 1.00 94.69 92 PHE A O 1
ATOM 758 N N . ASP A 1 93 ? -1.985 4.567 -5.831 1.00 93.69 93 ASP A N 1
ATOM 759 C CA . ASP A 1 93 ? -1.709 5.023 -7.199 1.00 93.69 93 ASP A CA 1
ATOM 760 C C . ASP A 1 93 ? -1.151 6.454 -7.292 1.00 93.69 93 ASP A C 1
ATOM 762 O O . ASP A 1 93 ? -0.886 6.940 -8.391 1.00 93.69 93 ASP A O 1
ATOM 766 N N . ARG A 1 94 ? -0.916 7.107 -6.149 1.00 94.31 94 ARG A N 1
ATOM 767 C CA . ARG A 1 94 ? -0.306 8.445 -6.043 1.00 94.31 94 ARG A CA 1
ATOM 768 C C . ARG A 1 94 ? 1.220 8.358 -5.951 1.00 94.31 94 ARG A C 1
ATOM 770 O O . ARG A 1 94 ? 1.756 7.258 -5.812 1.00 94.31 94 ARG A O 1
ATOM 777 N N . SER A 1 95 ? 1.930 9.489 -6.018 1.00 91.69 95 SER A N 1
ATOM 778 C CA . SER A 1 95 ? 3.402 9.501 -5.912 1.00 91.69 95 SER A CA 1
ATOM 779 C C . SER A 1 95 ? 3.863 8.883 -4.593 1.00 91.69 95 SER A C 1
ATOM 781 O O . SER A 1 95 ? 3.214 9.056 -3.564 1.00 91.69 95 SER A O 1
ATOM 783 N N . ALA A 1 96 ? 5.014 8.208 -4.590 1.00 85.25 96 ALA A N 1
ATOM 784 C CA . ALA A 1 96 ? 5.622 7.689 -3.366 1.00 85.25 96 ALA A CA 1
ATOM 785 C C . ALA A 1 96 ? 5.806 8.784 -2.291 1.00 85.25 96 ALA A C 1
ATOM 787 O O . ALA A 1 96 ? 5.674 8.514 -1.097 1.00 85.25 96 ALA A O 1
ATOM 788 N N . THR A 1 97 ? 6.026 10.036 -2.704 1.00 88.31 97 THR A N 1
ATOM 789 C CA . THR A 1 97 ? 6.129 11.198 -1.802 1.00 88.31 97 THR A CA 1
ATOM 790 C C . THR A 1 97 ? 4.824 11.519 -1.059 1.00 88.31 97 THR A C 1
ATOM 792 O O . THR A 1 97 ? 4.865 11.981 0.083 1.00 88.31 97 THR A O 1
ATOM 795 N N . ASP A 1 98 ? 3.667 11.176 -1.635 1.00 94.19 98 ASP A N 1
ATOM 796 C CA . ASP A 1 98 ? 2.348 11.360 -1.016 1.00 94.19 98 ASP A CA 1
ATOM 797 C C . ASP A 1 98 ? 2.057 10.324 0.082 1.00 94.19 98 ASP A C 1
ATOM 799 O O . ASP A 1 98 ? 1.099 10.478 0.847 1.00 94.19 98 ASP A O 1
ATOM 803 N N . TRP A 1 99 ? 2.871 9.266 0.194 1.00 93.12 99 TRP A N 1
ATOM 804 C CA . TRP A 1 99 ? 2.634 8.179 1.144 1.00 93.12 99 TRP A CA 1
ATOM 805 C C . TRP A 1 99 ? 2.679 8.645 2.602 1.00 93.12 99 TRP A C 1
ATOM 807 O O . TRP A 1 99 ? 1.803 8.298 3.393 1.00 93.12 99 TRP A O 1
ATOM 817 N N . SER A 1 100 ? 3.679 9.448 2.978 1.00 92.44 100 SER A N 1
ATOM 818 C CA . SER A 1 100 ? 3.844 9.899 4.368 1.00 92.44 100 SER A CA 1
ATOM 819 C C . SER A 1 100 ? 2.684 10.799 4.836 1.00 92.44 100 SER A C 1
ATOM 821 O O . SER A 1 100 ? 2.093 10.502 5.883 1.00 92.44 100 SER A O 1
ATOM 823 N N . PRO A 1 101 ? 2.269 11.832 4.068 1.00 95.81 101 PRO A N 1
ATOM 824 C CA . PRO A 1 101 ? 1.053 12.589 4.364 1.00 95.81 101 PRO A CA 1
ATOM 825 C C . PRO A 1 101 ? -0.201 11.711 4.425 1.00 95.81 101 PRO A C 1
ATOM 827 O O . PRO A 1 101 ? -0.982 11.827 5.370 1.00 95.81 101 PRO A O 1
ATOM 830 N N . PHE A 1 102 ? -0.378 10.802 3.460 1.00 96.00 102 PHE A N 1
ATOM 831 C CA . PHE A 1 102 ? -1.526 9.898 3.428 1.00 96.00 102 PHE A CA 1
ATOM 832 C C . PHE A 1 102 ? -1.598 9.019 4.683 1.00 96.00 102 PHE A C 1
ATOM 834 O O . PHE A 1 102 ? -2.628 8.994 5.355 1.00 96.00 102 PHE A O 1
ATOM 841 N N . ARG A 1 103 ? -0.494 8.352 5.044 1.00 95.44 103 ARG A N 1
ATOM 842 C CA . ARG A 1 103 ? -0.402 7.484 6.227 1.00 95.44 103 ARG A CA 1
ATOM 843 C C . ARG A 1 103 ? -0.771 8.245 7.499 1.00 95.44 103 ARG A C 1
ATOM 845 O O . ARG A 1 103 ? -1.548 7.745 8.307 1.00 95.44 103 ARG A O 1
ATOM 852 N N . ARG A 1 104 ? -0.249 9.464 7.669 1.00 95.88 104 ARG A N 1
ATOM 853 C CA . ARG A 1 104 ? -0.547 10.314 8.833 1.00 95.88 104 ARG A CA 1
ATOM 854 C C . ARG A 1 104 ? -2.027 10.682 8.904 1.00 95.88 104 ARG A C 1
ATOM 856 O O . ARG A 1 104 ? -2.626 10.582 9.971 1.00 95.88 104 ARG A O 1
ATOM 863 N N . ASN A 1 105 ? -2.609 11.079 7.776 1.00 96.62 105 ASN A N 1
ATOM 864 C CA . ASN A 1 105 ? -4.020 11.449 7.705 1.00 96.62 105 ASN A CA 1
ATOM 865 C C . ASN A 1 105 ? -4.933 10.247 7.968 1.00 96.62 105 ASN A C 1
ATOM 867 O O . ASN A 1 105 ? -5.925 10.391 8.673 1.00 96.62 105 ASN A O 1
ATOM 871 N N . LEU A 1 106 ? -4.566 9.058 7.481 1.00 95.00 106 LEU A N 1
ATOM 872 C CA . LEU A 1 106 ? -5.309 7.825 7.733 1.00 95.00 106 LEU A CA 1
ATOM 873 C C . LEU A 1 106 ? -5.283 7.431 9.220 1.00 95.00 106 LEU A C 1
ATOM 875 O O . LEU A 1 106 ? -6.323 7.089 9.779 1.00 95.00 106 LEU A O 1
ATOM 879 N N . ILE A 1 107 ? -4.126 7.537 9.886 1.00 94.81 107 ILE A N 1
ATOM 880 C CA . ILE A 1 107 ? -4.018 7.325 11.343 1.00 94.81 107 ILE A CA 1
ATOM 881 C C . ILE A 1 107 ? -4.905 8.317 12.094 1.00 94.81 107 ILE A C 1
ATOM 883 O O . ILE A 1 107 ? -5.650 7.921 12.983 1.00 94.81 107 ILE A O 1
ATOM 887 N N . LYS A 1 108 ? -4.834 9.603 11.733 1.00 95.81 108 LYS A N 1
ATOM 888 C CA . LYS A 1 108 ? -5.612 10.649 12.398 1.00 95.81 108 LYS A CA 1
ATOM 889 C C . LYS A 1 108 ? -7.118 10.412 12.251 1.00 95.81 108 LYS A C 1
ATOM 891 O O . LYS A 1 108 ? -7.808 10.371 13.261 1.00 95.81 108 LYS A O 1
ATOM 896 N N . ALA A 1 109 ? -7.596 10.204 11.026 1.00 95.25 109 ALA A N 1
ATOM 897 C CA . ALA A 1 109 ? -9.016 9.991 10.752 1.00 95.25 109 ALA A CA 1
ATOM 898 C C . ALA A 1 109 ? -9.557 8.752 11.486 1.00 95.25 109 ALA A C 1
ATOM 900 O O . ALA A 1 109 ? -10.585 8.812 12.148 1.00 95.25 109 ALA A O 1
ATOM 901 N N . THR A 1 110 ? -8.820 7.636 11.454 1.00 92.56 110 THR A N 1
ATOM 902 C CA . THR A 1 110 ? -9.242 6.415 12.164 1.00 92.56 110 THR A CA 1
ATOM 903 C C . THR A 1 110 ? -9.226 6.572 13.685 1.00 92.56 110 THR A C 1
ATOM 905 O O . THR A 1 110 ? -10.093 6.019 14.363 1.00 92.56 110 THR A O 1
ATOM 908 N N . ALA A 1 111 ? -8.288 7.349 14.234 1.00 92.31 111 ALA A N 1
ATOM 909 C CA . ALA A 1 111 ? -8.243 7.654 15.660 1.00 92.31 111 ALA A CA 1
ATOM 910 C C . ALA A 1 111 ? -9.421 8.531 16.114 1.00 92.31 111 ALA A C 1
ATOM 912 O O . ALA A 1 111 ? -9.971 8.278 17.186 1.00 92.31 111 ALA A O 1
ATOM 913 N N . GLU A 1 112 ? -9.828 9.512 15.302 1.00 93.81 112 GLU A N 1
ATOM 914 C CA . GLU A 1 112 ? -11.017 10.348 15.546 1.00 93.81 112 GLU A CA 1
ATOM 915 C C . GLU A 1 112 ? -12.299 9.499 15.626 1.00 93.81 112 GLU A C 1
ATOM 917 O O . GLU A 1 112 ? -13.160 9.761 16.464 1.00 93.81 112 GLU A O 1
ATOM 922 N N . ASP A 1 113 ? -12.360 8.404 14.865 1.00 91.38 113 ASP A N 1
ATOM 923 C CA . ASP A 1 113 ? -13.457 7.426 14.894 1.00 91.38 113 ASP A CA 1
ATOM 924 C C . ASP A 1 113 ? -13.325 6.358 16.006 1.00 91.38 113 ASP A C 1
ATOM 926 O O . ASP A 1 113 ? -14.140 5.433 16.111 1.00 91.38 113 ASP A O 1
ATOM 930 N N . GLY A 1 114 ? -12.301 6.454 16.860 1.00 90.81 114 GLY A N 1
ATOM 931 C CA . GLY A 1 114 ? -12.079 5.531 17.974 1.00 90.81 114 GLY A CA 1
ATOM 932 C C . GLY A 1 114 ? -11.441 4.196 17.574 1.00 90.81 114 GLY A C 1
ATOM 933 O O . GLY A 1 114 ? -11.596 3.199 18.288 1.00 90.81 114 GLY A O 1
ATOM 934 N N . PHE A 1 115 ? -10.710 4.149 16.460 1.00 89.19 115 PHE A N 1
ATOM 935 C CA . PHE A 1 115 ? -9.922 2.992 16.034 1.00 89.19 115 PHE A CA 1
ATOM 936 C C . PHE A 1 115 ? -8.427 3.240 16.232 1.00 89.19 115 PHE A C 1
ATOM 938 O O . PHE A 1 115 ? -7.910 4.327 15.995 1.00 89.19 115 PHE A O 1
ATOM 945 N N . ARG A 1 116 ? -7.701 2.198 16.646 1.00 90.50 116 ARG A N 1
ATOM 946 C CA . ARG A 1 116 ? -6.236 2.227 16.695 1.00 90.50 116 ARG A CA 1
ATOM 947 C C . ARG A 1 116 ? -5.685 1.498 15.480 1.00 90.50 116 ARG A C 1
ATOM 949 O O . ARG A 1 116 ? -6.000 0.320 15.288 1.00 90.50 116 ARG A O 1
ATOM 956 N N . LEU A 1 117 ? -4.877 2.205 14.699 1.00 91.50 117 LEU A N 1
ATOM 957 C CA . LEU A 1 117 ? -4.305 1.728 13.448 1.00 91.50 117 LEU A CA 1
ATOM 958 C C . LEU A 1 117 ? -2.778 1.711 13.519 1.00 91.50 117 LEU A C 1
ATOM 960 O O . LEU A 1 117 ? -2.168 2.668 13.991 1.00 91.50 117 LEU A O 1
ATOM 964 N N . ASP A 1 118 ? -2.179 0.639 13.020 1.00 93.50 118 ASP A N 1
ATOM 965 C CA . ASP A 1 118 ? -0.735 0.491 12.870 1.00 93.50 118 ASP A CA 1
ATOM 966 C C . ASP A 1 118 ? -0.392 -0.106 11.495 1.00 93.50 118 ASP A C 1
ATOM 968 O O . ASP A 1 118 ? -1.261 -0.639 10.801 1.00 93.50 118 ASP A O 1
ATOM 972 N N . PHE A 1 119 ? 0.867 0.002 11.075 1.00 93.56 119 PHE A N 1
ATOM 973 C CA . PHE A 1 119 ? 1.323 -0.439 9.759 1.00 93.56 119 PHE A CA 1
ATOM 974 C C . PHE A 1 119 ? 2.475 -1.423 9.893 1.00 93.56 119 PHE A C 1
ATOM 976 O O . PHE A 1 119 ? 3.458 -1.151 10.572 1.00 93.56 119 PHE A O 1
ATOM 983 N N . VAL A 1 120 ? 2.376 -2.543 9.183 1.00 92.88 120 VAL A N 1
ATOM 984 C CA . VAL A 1 120 ? 3.433 -3.554 9.108 1.00 92.88 120 VAL A CA 1
ATOM 985 C C . VAL A 1 120 ? 4.020 -3.516 7.710 1.00 92.88 120 VAL A C 1
ATOM 987 O O . VAL A 1 120 ? 3.294 -3.680 6.735 1.00 92.88 120 VAL A O 1
ATOM 990 N N . LEU A 1 121 ? 5.327 -3.307 7.597 1.00 91.19 121 LEU A N 1
ATOM 991 C CA . LEU A 1 121 ? 6.016 -3.371 6.314 1.00 91.19 121 LEU A CA 1
ATOM 992 C C . LEU A 1 121 ? 6.256 -4.837 5.929 1.00 91.19 121 LEU A C 1
ATOM 994 O O . LEU A 1 121 ? 6.911 -5.572 6.665 1.00 91.19 121 LEU A O 1
ATOM 998 N N . LEU A 1 122 ? 5.766 -5.250 4.761 1.00 88.62 122 LEU A N 1
ATOM 999 C CA . LEU A 1 122 ? 6.243 -6.451 4.088 1.00 88.62 122 LEU A CA 1
ATOM 1000 C C . LEU A 1 122 ? 7.400 -6.044 3.176 1.00 88.62 122 LEU A C 1
ATOM 1002 O O . LEU A 1 122 ? 7.206 -5.309 2.212 1.00 88.62 122 LEU A O 1
ATOM 1006 N N . ALA A 1 123 ? 8.600 -6.516 3.485 1.00 81.50 123 ALA A N 1
ATOM 1007 C CA . ALA A 1 123 ? 9.800 -6.254 2.705 1.00 81.50 123 ALA A CA 1
ATOM 1008 C C . ALA A 1 123 ? 10.493 -7.575 2.365 1.00 81.50 123 ALA A C 1
ATOM 1010 O O . ALA A 1 123 ? 10.408 -8.544 3.123 1.00 81.50 123 ALA A O 1
ATOM 1011 N N . GLY A 1 124 ? 11.168 -7.617 1.215 1.00 70.44 124 GLY A N 1
ATOM 1012 C CA . GLY A 1 124 ? 12.076 -8.718 0.908 1.00 70.44 124 GLY A CA 1
ATOM 1013 C C . GLY A 1 124 ? 13.252 -8.732 1.894 1.00 70.44 124 GLY A C 1
ATOM 1014 O O . GLY A 1 124 ? 13.612 -7.677 2.422 1.00 70.44 124 GLY A O 1
ATOM 1015 N N . PRO A 1 125 ? 13.873 -9.892 2.160 1.00 66.12 125 PRO A N 1
ATOM 1016 C CA . PRO A 1 125 ? 15.016 -9.986 3.071 1.00 66.12 125 PRO A CA 1
ATOM 1017 C C . PRO A 1 125 ? 16.208 -9.120 2.628 1.00 66.12 125 PRO A C 1
ATOM 1019 O O . PRO A 1 125 ? 16.975 -8.663 3.466 1.00 66.12 125 PRO A O 1
ATOM 1022 N N . ASP A 1 126 ? 16.322 -8.827 1.332 1.00 63.03 126 ASP A N 1
ATOM 1023 C CA . ASP A 1 126 ? 17.292 -7.902 0.735 1.00 63.03 126 ASP A CA 1
ATOM 1024 C C . ASP A 1 126 ? 17.051 -6.426 1.099 1.00 63.03 126 ASP A C 1
ATOM 1026 O O . ASP A 1 126 ? 17.956 -5.600 0.995 1.00 63.03 126 ASP A O 1
ATOM 1030 N N . GLN A 1 127 ? 15.839 -6.089 1.538 1.00 61.56 127 GLN A N 1
ATOM 1031 C CA . GLN A 1 127 ? 15.443 -4.739 1.939 1.00 61.56 127 GLN A CA 1
ATOM 1032 C C . GLN A 1 127 ? 15.449 -4.540 3.459 1.00 61.56 127 GLN A C 1
ATOM 1034 O O . GLN A 1 127 ? 15.329 -3.409 3.935 1.00 61.56 127 GLN A O 1
ATOM 1039 N N . ILE A 1 128 ? 15.616 -5.617 4.229 1.00 59.91 128 ILE A N 1
ATOM 1040 C CA . ILE A 1 128 ? 15.760 -5.556 5.681 1.00 59.91 128 ILE A CA 1
ATOM 1041 C C . ILE A 1 128 ? 17.220 -5.217 5.980 1.00 59.91 128 ILE A C 1
ATOM 1043 O O . ILE A 1 128 ? 18.076 -6.089 6.102 1.00 59.91 128 ILE A O 1
ATOM 1047 N N . ASN A 1 129 ? 17.518 -3.923 6.091 1.00 53.38 129 ASN A N 1
ATOM 1048 C CA . ASN A 1 129 ? 18.785 -3.483 6.658 1.00 53.38 129 ASN A CA 1
ATOM 1049 C C . ASN A 1 129 ? 18.666 -3.526 8.195 1.00 53.38 129 ASN A C 1
ATOM 1051 O O . ASN A 1 129 ? 17.875 -2.752 8.740 1.00 53.38 129 ASN A O 1
ATOM 1055 N N . PRO A 1 130 ? 19.452 -4.349 8.922 1.00 46.59 130 PRO A N 1
ATOM 1056 C CA . PRO A 1 130 ? 19.354 -4.487 10.383 1.00 46.59 130 PRO A CA 1
ATOM 1057 C C . PRO A 1 130 ? 19.565 -3.182 11.167 1.00 46.59 130 PRO A C 1
ATOM 1059 O O . PRO A 1 130 ? 19.351 -3.138 12.373 1.00 46.59 130 PRO A O 1
ATOM 1062 N N . LYS A 1 131 ? 20.025 -2.117 10.499 1.00 40.88 131 LYS A N 1
ATOM 1063 C CA . LYS A 1 131 ? 20.302 -0.804 11.093 1.00 40.88 131 LYS A CA 1
ATOM 1064 C C . LYS A 1 131 ? 19.134 0.190 11.024 1.00 40.88 131 LYS A C 1
ATOM 1066 O O . LYS A 1 131 ? 19.269 1.278 11.571 1.00 40.88 131 LYS A O 1
ATOM 1071 N N . PHE A 1 132 ? 18.020 -0.154 10.373 1.00 38.91 132 PHE A N 1
ATOM 1072 C CA . PHE A 1 132 ? 16.853 0.728 10.202 1.00 38.91 132 PHE A CA 1
ATOM 1073 C C . PHE A 1 132 ? 15.553 0.135 10.764 1.00 38.91 132 PHE A C 1
ATOM 1075 O O . PHE A 1 132 ? 14.463 0.461 10.297 1.00 38.91 132 PHE A O 1
ATOM 1082 N N . ASP A 1 133 ? 15.657 -0.708 11.791 1.00 31.33 133 ASP A N 1
ATOM 1083 C CA . ASP A 1 133 ? 14.507 -1.075 12.615 1.00 31.33 133 ASP A CA 1
ATOM 1084 C C . ASP A 1 133 ? 14.191 0.103 13.554 1.00 31.33 133 ASP A C 1
ATOM 1086 O O . ASP A 1 133 ? 14.775 0.257 14.630 1.00 31.33 133 ASP A O 1
ATOM 1090 N N . VAL A 1 134 ? 13.358 1.033 13.082 1.00 34.69 134 VAL A N 1
ATOM 1091 C CA . VAL A 1 134 ? 12.897 2.167 13.889 1.00 34.69 134 VAL A CA 1
ATOM 1092 C C . VAL A 1 134 ? 11.601 1.761 14.577 1.00 34.69 134 VAL A C 1
ATOM 1094 O O . VAL A 1 134 ? 10.587 1.521 13.922 1.00 34.69 134 VAL A O 1
ATOM 1097 N N . ARG A 1 135 ? 11.709 1.681 15.905 1.00 31.81 135 ARG A N 1
ATOM 1098 C CA . ARG A 1 135 ? 10.630 1.569 16.892 1.00 31.81 135 ARG A CA 1
ATOM 1099 C C . ARG A 1 135 ? 9.486 2.554 16.662 1.00 31.81 135 ARG A C 1
ATOM 1101 O O . ARG A 1 135 ? 9.773 3.700 16.249 1.00 31.81 135 ARG A O 1
#

InterPro domains:
  IPR004821 Cytidyltransferase-like domain [PF01467] (19-128)
  IPR014729 Rossmann-like alpha/beta/alpha sandwich fold [G3DSA:3.40.50.620] (6-112)

Radius of gyration: 16.09 Å; chains: 1; bounding box: 38×31×44 Å

Organism: NCBI:txid500148

Secondary structure (DSSP, 8-state):
----PPPB--SS--EEEEEEEE--SS--HHHHHHHHHHHHT-TTEEEEEEEEPPHHHHHHHHHHHT----S-HHHHHHHHHTTS--SSEEE--S-GGGHHHHHHHHHHHHHHTTB-EEEEE---GGG--TT----

Sequence (135 aa):
MGWPTCKRNSGKTVNKILVYPGSFDPPHRGRLELLTHVFHHRDDIIAVIVIPLDDDDIRTKCRATGDKLLFTKQERVKIWRGHGPSDWLWVFDRSATDWSPFRRNLIKATAEDGFRLDFVLLAGPDQINPKFDVR

Foldseek 3Di:
DDALDFDFPPVPAAAEEEEEEDQCQPVDPVVVVVVVVVRVVDSNYRAYEYEHAAPVVVVVVCVVVVHDRDDHLVRNQPVVQPPHDDPHYHYDSDHPVCVVVVVVVVQVVCVVVRHHYDYDYDDDPVPPDVVPPDD

pLDDT: mean 82.26, std 14.93, range [31.33, 96.62]